Protein AF-A0A6B3IDC1-F1 (afdb_monomer_lite)

Structure (mmCIF, N/CA/C/O backbone):
data_AF-A0A6B3IDC1-F1
#
_entry.id   AF-A0A6B3IDC1-F1
#
loop_
_atom_site.group_PDB
_atom_site.id
_atom_site.type_symbol
_atom_site.label_atom_id
_atom_site.label_alt_id
_atom_site.label_comp_id
_atom_site.label_asym_id
_atom_site.label_entity_id
_atom_site.label_seq_id
_atom_site.pdbx_PDB_ins_code
_atom_site.Cartn_x
_atom_site.Cartn_y
_atom_site.Cartn_z
_atom_site.occupancy
_atom_site.B_iso_or_equiv
_atom_site.auth_seq_id
_atom_site.auth_comp_id
_atom_site.auth_asym_id
_atom_site.auth_atom_id
_atom_site.pdbx_PDB_model_num
ATOM 1 N N . MET A 1 1 ? -31.701 -18.913 14.523 1.00 39.69 1 MET A N 1
ATOM 2 C CA . MET A 1 1 ? -30.317 -19.019 15.023 1.00 39.69 1 MET A CA 1
ATOM 3 C C . MET A 1 1 ? -29.483 -18.040 14.219 1.00 39.69 1 MET A C 1
ATOM 5 O O . MET A 1 1 ? -28.991 -18.396 13.159 1.00 39.69 1 MET A O 1
ATOM 9 N N . SER A 1 2 ? -29.456 -16.780 14.648 1.00 48.38 2 SER A N 1
ATOM 10 C CA . SER A 1 2 ? -28.740 -15.708 13.953 1.00 48.38 2 SER A CA 1
ATOM 11 C C . SER A 1 2 ? -27.384 -15.536 14.620 1.00 48.38 2 SER A C 1
ATOM 13 O O . SER A 1 2 ? -27.250 -14.721 15.522 1.00 48.38 2 SER A O 1
ATOM 15 N N . GLY A 1 3 ? -26.411 -16.353 14.221 1.00 43.28 3 GLY A N 1
ATOM 16 C CA . GLY A 1 3 ? -25.009 -16.059 14.492 1.00 43.28 3 GLY A CA 1
ATOM 17 C C . GLY A 1 3 ? -24.569 -15.012 13.481 1.00 43.28 3 GLY A C 1
ATOM 18 O O . GLY A 1 3 ? -24.393 -15.317 12.301 1.00 43.28 3 GLY A O 1
ATOM 19 N N . THR A 1 4 ? -24.483 -13.756 13.901 1.00 48.72 4 THR A N 1
ATOM 20 C CA . THR A 1 4 ? -23.823 -12.720 13.109 1.00 48.72 4 THR A CA 1
ATOM 21 C C . THR A 1 4 ? -22.360 -13.125 12.995 1.00 48.72 4 THR A C 1
ATOM 23 O O . THR A 1 4 ? -21.661 -13.138 14.002 1.00 48.72 4 THR A O 1
ATOM 26 N N . GLY A 1 5 ? -21.904 -13.491 11.791 1.00 48.62 5 GLY A N 1
ATOM 27 C CA . GLY A 1 5 ? -20.591 -14.107 11.517 1.00 48.62 5 GLY A CA 1
ATOM 28 C C . GLY A 1 5 ? -19.339 -13.290 11.882 1.00 48.62 5 GLY A C 1
ATOM 29 O O . GLY A 1 5 ? -18.264 -13.577 11.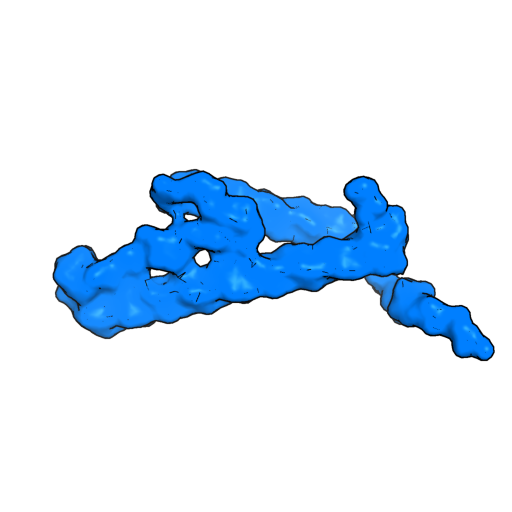370 1.00 48.62 5 GLY A O 1
ATOM 30 N N . ALA A 1 6 ? -19.474 -12.265 12.721 1.00 50.22 6 ALA A N 1
ATOM 31 C CA . ALA A 1 6 ? -18.392 -11.568 13.401 1.00 50.22 6 ALA A CA 1
ATOM 32 C C . ALA A 1 6 ? -18.003 -12.236 14.737 1.00 50.22 6 ALA A C 1
ATOM 34 O O . ALA A 1 6 ? -16.831 -12.190 15.084 1.00 50.22 6 ALA A O 1
ATOM 35 N N . GLU A 1 7 ? -18.929 -12.898 15.450 1.00 52.12 7 GLU A N 1
ATOM 36 C CA . GLU A 1 7 ? -18.619 -13.579 16.730 1.00 52.12 7 GLU A CA 1
ATOM 37 C C . GLU A 1 7 ? -17.722 -14.820 16.558 1.00 52.12 7 GLU A C 1
ATOM 39 O O . GLU A 1 7 ? -17.069 -15.240 17.507 1.00 52.12 7 GLU A O 1
ATOM 44 N N . ASP A 1 8 ? -17.665 -15.387 15.348 1.00 55.16 8 ASP A N 1
ATOM 45 C CA . ASP A 1 8 ? -16.904 -16.611 15.038 1.00 55.16 8 ASP A CA 1
ATOM 46 C C . ASP A 1 8 ? -15.502 -16.323 14.461 1.00 55.16 8 ASP A C 1
ATOM 48 O O . ASP A 1 8 ? -14.678 -17.217 14.268 1.00 55.16 8 ASP A O 1
ATOM 52 N N . LEU A 1 9 ? -15.208 -15.053 14.174 1.00 58.16 9 LEU A N 1
ATOM 53 C CA . LEU A 1 9 ? -13.881 -14.616 13.768 1.00 58.16 9 LEU A CA 1
ATOM 54 C C . LEU A 1 9 ? -13.101 -14.293 15.040 1.00 58.16 9 LEU A C 1
ATOM 56 O O . LEU A 1 9 ? -13.270 -13.226 15.620 1.00 58.16 9 LEU A O 1
ATOM 60 N N . ASN A 1 10 ? -12.231 -15.211 15.466 1.00 64.31 10 ASN A N 1
ATOM 61 C CA . ASN A 1 10 ? -11.317 -15.025 16.599 1.00 64.31 10 ASN A CA 1
ATOM 62 C C . ASN A 1 10 ? -10.182 -14.036 16.246 1.00 64.31 10 ASN A C 1
ATOM 64 O O . ASN A 1 10 ? -8.996 -14.350 16.337 1.00 64.31 10 ASN A O 1
ATOM 68 N N . VAL A 1 11 ? -10.557 -12.869 15.723 1.00 66.94 11 VAL A N 1
ATOM 69 C CA . VAL A 1 11 ? -9.661 -11.812 15.274 1.00 66.94 11 VAL A CA 1
ATOM 70 C C . VAL A 1 11 ? -9.537 -10.824 16.419 1.00 66.94 11 VAL A C 1
ATOM 72 O O . VAL A 1 11 ? -10.485 -10.126 16.773 1.00 66.94 11 VAL A O 1
ATOM 75 N N . ASP A 1 12 ? -8.350 -10.788 17.006 1.00 76.38 12 ASP A N 1
ATOM 76 C CA . ASP A 1 12 ? -8.037 -9.882 18.097 1.00 76.38 12 ASP A CA 1
ATOM 77 C C . ASP A 1 12 ? -8.123 -8.403 17.633 1.00 76.38 12 ASP A C 1
ATOM 79 O O . ASP A 1 12 ? -7.552 -8.049 16.593 1.00 76.38 12 ASP A O 1
ATOM 83 N N . PRO A 1 13 ? -8.812 -7.516 18.380 1.00 72.12 13 PRO A N 1
ATOM 84 C CA . PRO A 1 13 ? -8.931 -6.099 18.036 1.00 72.12 13 PRO A CA 1
ATOM 85 C C . PRO A 1 13 ? -7.595 -5.376 17.834 1.00 72.12 13 PRO A C 1
ATOM 87 O O . PRO A 1 13 ? -7.509 -4.488 16.981 1.00 72.12 13 PRO A O 1
ATOM 90 N N . VAL A 1 14 ? -6.545 -5.760 18.573 1.00 80.38 14 VAL A N 1
ATOM 91 C CA . VAL A 1 14 ? -5.210 -5.156 18.423 1.00 80.38 14 VAL A CA 1
ATOM 92 C C . VAL A 1 14 ? -4.629 -5.503 17.055 1.00 80.38 14 VAL A C 1
ATOM 94 O O . VAL A 1 14 ? -4.093 -4.628 1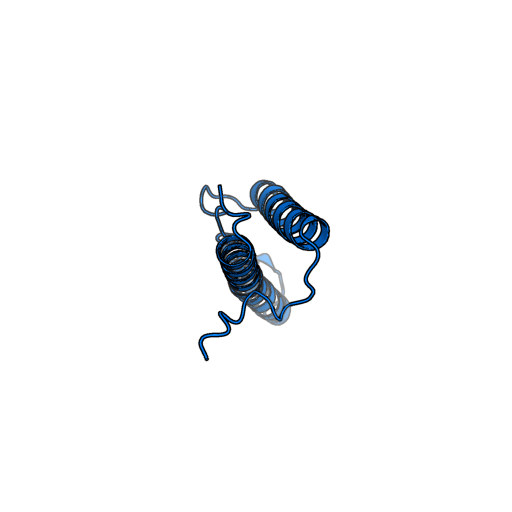6.377 1.00 80.38 14 VAL A O 1
ATOM 97 N N . SER A 1 15 ? -4.814 -6.740 16.598 1.00 79.69 15 SER A N 1
ATOM 98 C CA . SER A 1 15 ? -4.393 -7.182 15.264 1.00 79.69 15 SER A CA 1
ATOM 99 C C . SER A 1 15 ? -5.071 -6.371 14.150 1.00 79.69 15 SER A C 1
ATOM 101 O O . SER A 1 15 ? -4.419 -5.960 13.191 1.00 79.69 15 SER A O 1
ATOM 103 N N . VAL A 1 16 ? -6.363 -6.054 14.287 1.00 74.88 16 VAL A N 1
ATOM 104 C CA . VAL A 1 16 ? -7.090 -5.217 13.308 1.00 74.88 16 VAL A CA 1
ATOM 105 C C . VAL A 1 16 ? -6.593 -3.781 13.308 1.00 74.88 16 VAL A C 1
ATOM 107 O O . VAL A 1 16 ? -6.417 -3.184 12.242 1.00 74.88 16 VAL A O 1
ATOM 110 N N . GLN A 1 17 ? -6.325 -3.231 14.491 1.00 77.00 17 GLN A N 1
ATOM 111 C CA . GLN A 1 17 ? -5.743 -1.902 14.617 1.00 77.00 17 GLN A CA 1
ATOM 112 C C . GLN A 1 17 ? -4.348 -1.839 13.980 1.00 77.00 17 GLN A C 1
ATOM 114 O O . GLN A 1 17 ? -4.064 -0.894 13.246 1.00 77.00 17 GLN A O 1
ATOM 119 N N . GLN A 1 18 ? -3.507 -2.855 14.193 1.00 82.75 18 GLN A N 1
ATOM 120 C CA . GLN A 1 18 ? -2.174 -2.954 13.591 1.00 82.75 18 GLN A CA 1
ATOM 121 C C . GLN A 1 18 ? -2.235 -3.056 12.065 1.00 82.75 18 GLN A C 1
ATOM 123 O O . GLN A 1 18 ? -1.531 -2.312 11.386 1.00 82.75 18 GLN A O 1
ATOM 128 N N . ILE A 1 19 ? -3.113 -3.905 11.517 1.00 77.25 19 ILE A N 1
ATOM 129 C CA . ILE A 1 19 ? -3.329 -4.013 10.063 1.00 77.25 19 ILE A CA 1
ATOM 130 C C . ILE A 1 19 ? -3.775 -2.664 9.492 1.00 77.25 19 ILE A C 1
ATOM 132 O O . ILE A 1 19 ? -3.230 -2.189 8.498 1.00 77.25 19 ILE A O 1
ATOM 136 N N . THR A 1 20 ? -4.740 -2.016 10.146 1.00 74.00 20 THR A N 1
ATOM 137 C CA . THR A 1 20 ? -5.269 -0.723 9.699 1.00 74.00 20 THR A CA 1
ATOM 138 C C . THR A 1 20 ? -4.199 0.374 9.745 1.00 74.00 20 THR A C 1
ATOM 140 O O . THR A 1 20 ? -4.111 1.167 8.808 1.00 74.00 20 THR A O 1
ATOM 143 N N . SER A 1 21 ? -3.381 0.428 10.806 1.00 79.94 21 SER A N 1
ATOM 144 C CA . SER A 1 21 ? -2.280 1.399 10.927 1.00 79.94 21 SER A CA 1
ATOM 145 C C . SER A 1 21 ? -1.209 1.153 9.873 1.00 79.94 21 SER A C 1
ATOM 147 O O . SER A 1 21 ? -0.890 2.065 9.118 1.00 79.94 21 SER A O 1
ATOM 149 N N . GLY A 1 22 ? -0.737 -0.090 9.740 1.00 79.88 22 GLY A N 1
ATOM 150 C CA . GLY A 1 22 ? 0.305 -0.446 8.777 1.00 79.88 22 GLY A CA 1
ATOM 151 C C . GLY A 1 22 ? -0.104 -0.168 7.330 1.00 79.88 22 GLY A C 1
ATOM 152 O O . GLY A 1 22 ? 0.698 0.339 6.552 1.00 79.88 22 GLY A O 1
ATOM 153 N N . LEU A 1 23 ? -1.371 -0.406 6.968 1.00 71.31 23 LEU A N 1
ATOM 154 C CA . LEU A 1 23 ? -1.890 -0.038 5.646 1.00 71.31 23 LEU A CA 1
ATOM 155 C C . LEU A 1 23 ? -1.926 1.481 5.435 1.00 71.31 23 LEU A C 1
ATOM 157 O O . LEU A 1 23 ? -1.594 1.952 4.349 1.00 71.31 23 LEU A O 1
ATOM 161 N N . ARG A 1 24 ? -2.321 2.263 6.449 1.00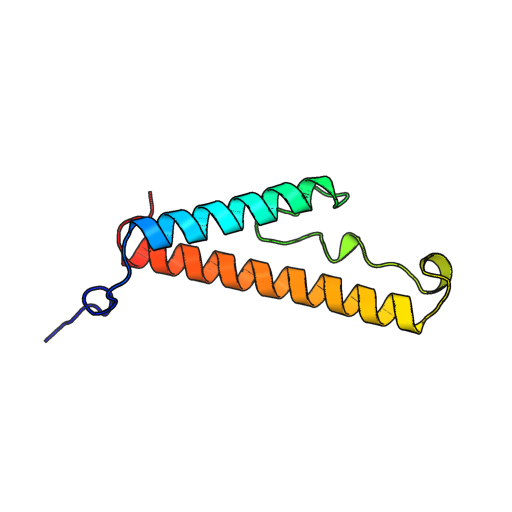 72.81 24 ARG A N 1
ATOM 162 C CA . ARG A 1 24 ? -2.322 3.734 6.362 1.00 72.81 24 ARG A CA 1
ATOM 163 C C . ARG A 1 24 ? -0.911 4.298 6.238 1.00 72.81 24 ARG A C 1
ATOM 165 O O . ARG A 1 24 ? -0.713 5.195 5.428 1.00 72.81 24 ARG A O 1
ATOM 172 N N . GLU A 1 25 ? 0.035 3.770 7.007 1.00 78.25 25 GLU A N 1
ATOM 173 C CA . GLU A 1 25 ? 1.451 4.147 6.950 1.00 78.25 25 GLU A CA 1
ATOM 174 C C . GLU A 1 25 ? 2.051 3.804 5.586 1.00 78.25 25 GLU A C 1
ATOM 176 O O . GLU A 1 25 ? 2.598 4.684 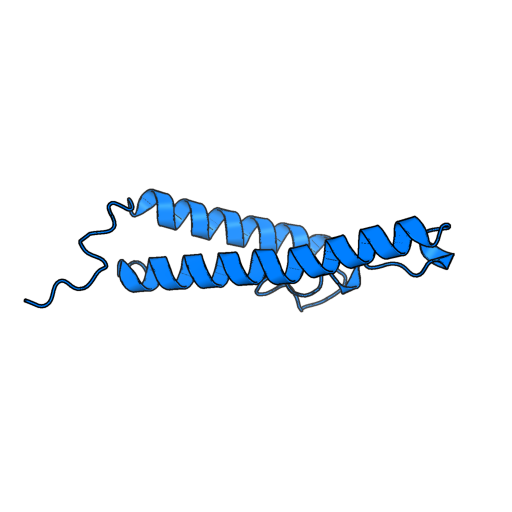4.933 1.00 78.25 25 GLU A O 1
ATOM 181 N N . ALA A 1 26 ? 1.839 2.585 5.079 1.00 72.38 26 ALA A N 1
ATOM 182 C CA . ALA A 1 26 ? 2.282 2.208 3.738 1.00 72.38 26 ALA A CA 1
ATOM 183 C C . ALA A 1 26 ? 1.711 3.147 2.659 1.00 72.38 26 ALA A C 1
ATOM 185 O O . ALA A 1 26 ? 2.429 3.576 1.765 1.00 72.38 26 ALA A O 1
ATOM 186 N N . VAL A 1 27 ? 0.431 3.522 2.758 1.00 65.88 27 VAL A N 1
ATOM 187 C CA . VAL A 1 27 ? -0.192 4.503 1.852 1.00 65.88 27 VAL A CA 1
ATOM 188 C C . VAL A 1 27 ? 0.411 5.907 2.003 1.00 65.88 27 VAL A C 1
ATOM 190 O O . VAL A 1 27 ? 0.535 6.621 1.006 1.00 65.88 27 VAL A O 1
ATOM 193 N N . ALA A 1 28 ? 0.780 6.314 3.219 1.00 70.88 28 ALA A N 1
ATOM 194 C CA . ALA A 1 28 ? 1.411 7.603 3.486 1.00 70.88 28 ALA A CA 1
ATOM 195 C C . ALA A 1 28 ? 2.829 7.686 2.900 1.00 70.88 28 ALA A C 1
ATOM 197 O O . ALA A 1 28 ? 3.137 8.671 2.244 1.00 70.88 28 ALA A O 1
ATOM 198 N N . GLU A 1 29 ? 3.647 6.645 3.034 1.00 72.06 29 GLU A N 1
ATOM 199 C CA . GLU A 1 29 ? 4.990 6.604 2.435 1.00 72.06 29 GLU A CA 1
ATOM 200 C C . GLU A 1 29 ? 4.926 6.675 0.898 1.00 72.06 29 GLU A C 1
ATOM 202 O O . GLU A 1 29 ? 5.671 7.413 0.257 1.00 72.06 29 GLU A O 1
ATOM 207 N N . LEU A 1 30 ? 3.964 5.986 0.271 1.00 62.22 30 LEU A N 1
ATOM 208 C CA . LEU A 1 30 ? 3.779 6.058 -1.186 1.00 62.22 30 LEU A CA 1
ATOM 209 C C . LEU A 1 30 ? 3.353 7.447 -1.674 1.00 62.22 30 LEU A C 1
ATOM 211 O O . LEU A 1 30 ? 3.681 7.818 -2.802 1.00 62.22 30 LEU A O 1
ATOM 215 N N . ARG A 1 31 ? 2.619 8.216 -0.851 1.00 61.91 31 ARG A N 1
ATOM 216 C CA . ARG A 1 31 ? 2.267 9.613 -1.171 1.00 61.91 31 ARG A CA 1
ATOM 217 C C . ARG A 1 31 ? 3.502 10.472 -1.378 1.00 61.91 31 ARG A C 1
ATOM 219 O O . ARG A 1 31 ? 3.422 11.414 -2.155 1.00 61.91 31 ARG A O 1
ATOM 226 N N . GLU A 1 32 ? 4.595 10.179 -0.680 1.00 65.81 32 GLU A N 1
ATOM 227 C CA . GLU A 1 32 ? 5.837 10.946 -0.798 1.00 65.81 32 GLU A CA 1
ATOM 228 C C . GLU A 1 32 ? 6.606 10.622 -2.087 1.00 65.81 32 GLU A C 1
ATOM 230 O O . GLU A 1 32 ? 7.400 11.438 -2.550 1.00 65.81 32 GLU A O 1
ATOM 235 N N . ILE A 1 33 ? 6.343 9.458 -2.692 1.00 62.88 33 ILE A N 1
ATOM 236 C CA . ILE A 1 33 ? 7.002 8.990 -3.919 1.00 62.88 33 ILE A CA 1
ATOM 237 C C . ILE A 1 33 ? 6.213 9.412 -5.175 1.00 62.88 33 ILE A C 1
ATOM 239 O O . ILE A 1 33 ? 6.818 9.749 -6.191 1.00 62.88 33 ILE A O 1
ATOM 243 N N . GLY A 1 34 ? 4.874 9.413 -5.123 1.00 59.00 34 GLY A N 1
ATOM 244 C CA . GLY A 1 34 ? 3.994 9.791 -6.241 1.00 59.00 34 GLY A CA 1
ATOM 245 C C . GLY A 1 34 ? 3.803 11.306 -6.422 1.00 59.00 34 GLY A C 1
ATOM 246 O O . GLY A 1 34 ? 3.849 12.081 -5.472 1.00 59.00 34 GLY A O 1
ATOM 247 N N . THR A 1 35 ? 3.525 11.756 -7.650 1.00 54.56 35 THR A N 1
ATOM 248 C CA . THR A 1 35 ? 3.423 13.192 -8.002 1.00 54.56 35 THR A CA 1
ATOM 249 C C . THR A 1 35 ? 2.038 13.822 -7.781 1.00 54.56 35 THR A C 1
ATOM 251 O O . THR A 1 35 ? 1.806 14.959 -8.193 1.00 54.56 35 THR A O 1
ATOM 254 N N . GLY A 1 36 ? 1.098 13.146 -7.110 1.00 55.16 36 GLY A N 1
ATOM 255 C CA . GLY A 1 36 ? -0.305 13.567 -7.111 1.00 55.16 36 GLY A CA 1
ATOM 256 C C . GLY A 1 36 ? -1.088 13.339 -5.820 1.00 55.16 36 GLY A C 1
ATOM 257 O O . GLY A 1 36 ? -0.866 12.411 -5.048 1.00 55.16 36 GLY A O 1
ATOM 258 N N . THR A 1 37 ? -2.123 14.164 -5.641 1.00 51.88 37 THR A N 1
ATOM 259 C CA . THR A 1 37 ? -3.099 14.177 -4.531 1.00 51.88 37 THR A CA 1
ATOM 260 C C . THR A 1 37 ? -3.944 12.887 -4.413 1.00 51.88 37 THR A C 1
ATOM 262 O O . THR A 1 37 ? -4.827 12.797 -3.556 1.00 51.88 37 THR A O 1
ATOM 265 N N . GLY A 1 38 ? -3.688 11.889 -5.268 1.00 48.75 38 GLY A N 1
ATOM 266 C CA . GLY A 1 38 ? -4.475 10.673 -5.459 1.00 48.75 38 GLY A CA 1
ATOM 267 C C . GLY A 1 38 ? -4.286 9.591 -4.402 1.00 48.75 38 GLY A C 1
ATOM 268 O O . GLY A 1 38 ? -5.204 8.798 -4.218 1.00 48.75 38 GLY A O 1
ATOM 269 N N . ALA A 1 39 ? -3.190 9.588 -3.641 1.00 52.84 39 ALA A N 1
ATOM 270 C CA . ALA A 1 39 ? -2.844 8.476 -2.752 1.00 52.84 39 ALA A CA 1
ATOM 271 C C . ALA A 1 39 ? -3.654 8.405 -1.445 1.00 52.84 39 ALA A C 1
ATOM 273 O O . ALA A 1 39 ? -3.184 7.967 -0.405 1.00 52.84 39 ALA A O 1
ATOM 274 N N . VAL A 1 40 ? -4.917 8.834 -1.470 1.00 54.38 40 VAL A N 1
ATOM 275 C CA . VAL A 1 40 ? -5.927 8.282 -0.560 1.00 54.38 40 VAL A CA 1
ATOM 276 C C . VAL A 1 40 ? -6.417 6.983 -1.215 1.00 54.38 40 VAL A C 1
ATOM 278 O O . VAL A 1 40 ? -6.990 7.037 -2.300 1.00 54.38 40 VAL A O 1
ATOM 281 N N . LEU A 1 41 ? -6.218 5.830 -0.562 1.00 59.06 41 LEU A N 1
ATOM 282 C CA . LEU A 1 41 ? -6.653 4.485 -1.012 1.00 59.06 41 LEU A CA 1
ATOM 283 C C . LEU A 1 41 ? -5.761 3.766 -2.048 1.00 59.06 41 LEU A C 1
ATOM 285 O O . LEU A 1 41 ? -6.266 2.926 -2.787 1.00 59.06 41 LEU A O 1
ATOM 289 N N . GLY A 1 42 ? -4.459 4.061 -2.104 1.00 56.84 42 GLY A N 1
ATOM 290 C CA . GLY A 1 42 ? -3.515 3.338 -2.974 1.00 56.84 42 GLY A CA 1
ATOM 291 C C . GLY A 1 42 ? -3.432 3.830 -4.424 1.00 56.84 42 GLY A C 1
ATOM 292 O O . GLY A 1 42 ? -2.694 3.241 -5.204 1.00 56.84 42 GLY A O 1
ATOM 293 N N . LYS A 1 43 ? -4.142 4.907 -4.789 1.00 60.28 43 LYS A N 1
ATOM 294 C CA . LYS A 1 43 ? -4.073 5.481 -6.144 1.00 60.28 43 LYS A CA 1
ATOM 295 C C . LYS A 1 43 ? -2.831 6.342 -6.361 1.00 60.28 43 LYS A C 1
ATOM 297 O O . LYS A 1 43 ? -2.392 7.018 -5.436 1.00 60.28 43 LYS A O 1
ATOM 302 N N . GLY A 1 44 ? -2.346 6.393 -7.597 1.00 64.50 44 GLY A N 1
ATOM 303 C CA . GLY A 1 44 ? -1.249 7.281 -8.002 1.00 64.50 44 GLY A CA 1
ATOM 304 C C . GLY A 1 44 ? 0.129 6.625 -7.986 1.00 64.50 44 GLY A C 1
ATOM 305 O O . GLY A 1 44 ? 1.120 7.308 -8.214 1.00 64.50 44 GLY A O 1
ATOM 306 N N . LEU A 1 45 ? 0.207 5.308 -7.746 1.00 68.75 45 LEU A N 1
ATOM 307 C CA . LEU A 1 45 ? 1.432 4.563 -8.048 1.00 68.75 45 LEU A CA 1
ATOM 308 C C . LEU A 1 45 ? 1.541 4.266 -9.548 1.00 68.75 45 LEU A C 1
ATOM 310 O O . LEU A 1 45 ? 2.639 4.268 -10.084 1.00 68.75 45 LEU A O 1
ATOM 314 N N . SER A 1 46 ? 0.413 4.084 -10.240 1.00 71.62 46 SER A N 1
ATOM 315 C CA . SER A 1 46 ? 0.357 4.012 -11.709 1.00 71.62 46 SER A CA 1
ATOM 316 C C . SER A 1 46 ? 0.984 5.238 -12.392 1.00 71.62 46 SER A C 1
ATOM 318 O O . SER A 1 46 ? 1.617 5.096 -13.437 1.00 71.62 46 SER A O 1
ATOM 320 N N . ASP A 1 47 ? 0.924 6.411 -11.754 1.00 74.75 47 ASP A N 1
ATOM 321 C CA . ASP A 1 47 ? 1.569 7.649 -12.220 1.00 74.75 47 ASP A CA 1
ATOM 322 C C . ASP A 1 47 ? 3.113 7.592 -12.181 1.00 74.75 47 ASP A C 1
ATOM 324 O O . ASP A 1 47 ? 3.768 8.465 -12.749 1.00 74.75 47 ASP A O 1
ATOM 328 N N . LEU A 1 48 ? 3.712 6.591 -11.517 1.00 77.44 48 LEU A N 1
ATOM 329 C CA . LEU A 1 48 ? 5.160 6.346 -11.547 1.00 77.44 48 LEU A CA 1
ATOM 330 C C . LEU A 1 48 ? 5.608 5.559 -12.778 1.00 77.44 48 LEU A C 1
ATOM 332 O O . LEU A 1 48 ? 6.812 5.473 -13.012 1.00 77.44 48 LEU A O 1
ATOM 336 N N . SER A 1 49 ? 4.680 4.961 -13.532 1.00 80.12 49 SER A N 1
ATOM 337 C CA . SER A 1 49 ? 5.017 4.200 -14.734 1.00 80.12 49 SER A CA 1
ATOM 338 C C . SER A 1 49 ? 5.831 5.048 -15.715 1.00 80.12 49 SER A C 1
ATOM 340 O O . SER A 1 49 ? 5.699 6.269 -15.800 1.00 80.12 49 SER A O 1
ATOM 342 N N . MET A 1 50 ? 6.729 4.385 -16.437 1.00 84.69 50 MET A N 1
ATOM 343 C CA . MET A 1 50 ? 7.679 5.036 -17.332 1.00 84.69 50 MET A CA 1
ATOM 344 C C . MET A 1 50 ? 7.455 4.531 -18.746 1.00 84.69 50 MET A C 1
ATOM 346 O O . MET A 1 50 ? 7.273 3.336 -18.968 1.00 84.69 50 MET A O 1
ATOM 350 N N . THR A 1 51 ? 7.553 5.419 -19.727 1.00 84.38 51 THR A N 1
ATOM 351 C CA . THR A 1 51 ? 7.622 5.011 -21.129 1.00 84.38 51 THR A CA 1
ATOM 352 C C . THR A 1 51 ? 8.895 4.202 -21.391 1.00 84.38 51 THR A C 1
ATOM 354 O O . THR A 1 51 ? 9.910 4.341 -20.703 1.00 84.38 51 THR A O 1
ATOM 357 N N . GLY A 1 52 ? 8.905 3.397 -22.457 1.00 81.00 52 GLY A N 1
ATOM 358 C CA . GLY A 1 52 ? 10.104 2.641 -22.846 1.00 81.00 52 GLY A CA 1
ATOM 359 C C . GLY A 1 52 ? 11.329 3.519 -23.142 1.00 81.00 52 GLY A C 1
ATOM 360 O O . GLY A 1 52 ? 12.459 3.057 -22.998 1.00 81.00 52 GLY A O 1
ATOM 361 N N . MET A 1 53 ? 11.120 4.786 -23.523 1.00 88.00 53 MET A N 1
ATOM 362 C CA . MET A 1 53 ? 12.196 5.761 -23.729 1.00 88.00 53 MET A CA 1
ATOM 363 C C . MET A 1 53 ? 12.789 6.241 -22.401 1.00 88.00 53 MET A C 1
ATOM 365 O O . MET A 1 53 ? 14.007 6.346 -22.288 1.00 88.00 53 MET A O 1
ATOM 369 N N . GLU A 1 54 ? 11.949 6.486 -21.396 1.00 86.00 54 GLU A N 1
ATOM 370 C CA . GLU A 1 54 ? 12.382 6.879 -20.051 1.00 86.00 54 GLU A CA 1
ATOM 371 C C . GLU A 1 54 ? 13.060 5.715 -19.318 1.00 86.00 54 GLU A C 1
ATOM 373 O O . GLU A 1 54 ? 14.077 5.912 -18.658 1.00 86.00 54 GLU A O 1
ATOM 378 N N . ALA A 1 55 ? 12.540 4.493 -19.471 1.00 89.06 55 ALA A N 1
ATOM 379 C CA . ALA A 1 55 ? 13.115 3.286 -18.877 1.00 89.06 55 ALA A CA 1
ATOM 380 C C . ALA A 1 55 ? 14.377 2.789 -19.614 1.00 89.06 55 ALA A C 1
ATOM 382 O O . ALA A 1 55 ? 15.093 1.922 -19.114 1.00 89.06 55 ALA A O 1
ATOM 383 N N . GLY A 1 56 ? 14.635 3.276 -20.833 1.00 89.62 56 GLY A N 1
ATOM 384 C CA . GLY A 1 56 ? 15.748 2.845 -21.687 1.00 89.62 56 GLY A CA 1
ATOM 385 C C . GLY A 1 56 ? 15.618 1.423 -22.257 1.00 89.62 56 GLY A C 1
ATOM 386 O O . GLY A 1 56 ? 16.444 1.014 -23.074 1.00 89.62 56 GLY A O 1
ATOM 387 N N . HIS A 1 57 ? 14.591 0.666 -21.860 1.00 92.88 57 HIS A N 1
ATOM 388 C CA . HIS A 1 57 ? 14.284 -0.666 -22.370 1.00 92.88 57 HIS A CA 1
ATOM 389 C C . HIS A 1 57 ? 12.786 -0.970 -22.238 1.00 92.88 57 HIS A C 1
ATOM 391 O O . HIS A 1 57 ? 12.220 -0.884 -21.151 1.00 92.88 57 HIS A O 1
ATOM 397 N N . HIS A 1 58 ? 12.155 -1.412 -23.329 1.00 90.69 58 HIS A N 1
ATOM 398 C CA . HIS A 1 58 ? 10.710 -1.672 -23.368 1.00 90.69 58 HIS A CA 1
ATOM 399 C C . HIS A 1 58 ? 10.251 -2.751 -22.374 1.00 90.69 58 HIS A C 1
ATOM 401 O O . HIS A 1 58 ? 9.199 -2.630 -21.761 1.00 90.69 58 HIS A O 1
ATOM 407 N N . GLY A 1 59 ? 11.030 -3.822 -22.196 1.00 92.44 59 GLY A N 1
ATOM 408 C CA . GLY A 1 59 ? 10.678 -4.861 -21.218 1.00 92.44 59 GLY A CA 1
ATOM 409 C C . GLY A 1 59 ? 10.625 -4.324 -19.784 1.00 92.44 59 GLY A C 1
ATOM 410 O O . GLY A 1 59 ? 9.734 -4.688 -19.034 1.00 92.44 59 GLY A O 1
ATOM 411 N N . LEU A 1 60 ? 11.522 -3.392 -19.438 1.00 91.19 60 LEU A N 1
ATOM 412 C CA . LEU A 1 60 ? 11.551 -2.799 -18.102 1.00 91.19 60 LEU A CA 1
ATOM 413 C C . LEU A 1 60 ? 10.355 -1.869 -17.884 1.00 91.19 60 LEU A C 1
ATOM 415 O O . LEU A 1 60 ? 9.769 -1.901 -16.809 1.00 91.19 60 LEU A O 1
ATOM 419 N N . SER A 1 61 ? 9.982 -1.066 -18.889 1.00 91.06 61 SER A N 1
ATOM 420 C CA . SER A 1 61 ? 8.788 -0.219 -18.779 1.00 91.06 61 SER A CA 1
ATOM 421 C C . SER A 1 61 ? 7.525 -1.049 -18.566 1.00 91.06 61 SER A C 1
ATOM 423 O O . SER A 1 61 ? 6.736 -0.700 -17.701 1.00 91.06 61 SER A O 1
ATOM 425 N N . VAL A 1 62 ? 7.374 -2.167 -19.288 1.00 93.81 62 VAL A N 1
ATOM 426 C CA . VAL A 1 62 ? 6.207 -3.055 -19.146 1.00 93.81 62 VAL A CA 1
ATOM 427 C C . VAL A 1 62 ? 6.162 -3.693 -17.759 1.00 93.81 62 VAL A C 1
ATOM 429 O O . VAL A 1 62 ? 5.151 -3.586 -17.075 1.00 93.81 62 VAL A O 1
ATOM 432 N N . ASP A 1 63 ? 7.263 -4.302 -17.306 1.00 94.56 63 ASP A N 1
ATOM 433 C CA . ASP A 1 63 ? 7.298 -4.947 -15.986 1.00 94.56 63 ASP A CA 1
ATOM 434 C C . ASP A 1 63 ? 7.053 -3.937 -14.850 1.00 94.56 63 ASP A C 1
ATOM 436 O O . ASP A 1 63 ? 6.441 -4.263 -13.828 1.00 94.56 63 ASP A O 1
ATOM 440 N N . PHE A 1 64 ? 7.532 -2.701 -15.014 1.00 88.50 64 PHE A N 1
ATOM 441 C CA . PHE A 1 64 ? 7.347 -1.644 -14.027 1.00 88.50 64 PHE A CA 1
ATOM 442 C C . PHE A 1 64 ? 5.927 -1.064 -14.036 1.00 88.50 64 PHE A C 1
ATOM 444 O O . PHE A 1 64 ? 5.379 -0.802 -12.965 1.00 88.50 64 PHE A O 1
ATOM 451 N N . GLU A 1 65 ? 5.306 -0.914 -15.206 1.00 88.94 65 GLU A N 1
ATOM 452 C CA . GLU A 1 65 ? 3.892 -0.545 -15.348 1.00 88.94 65 GLU A CA 1
ATOM 453 C C . GLU A 1 65 ? 2.989 -1.592 -14.677 1.00 88.94 65 GLU A C 1
ATOM 455 O O . GLU A 1 65 ? 2.213 -1.245 -13.784 1.00 88.94 65 GLU A O 1
ATOM 460 N N . ASP A 1 66 ? 3.196 -2.879 -14.981 1.00 91.94 66 ASP A N 1
ATOM 461 C CA . ASP A 1 66 ? 2.484 -4.003 -14.358 1.00 91.94 66 ASP A CA 1
ATOM 462 C C . ASP A 1 66 ? 2.623 -3.996 -12.827 1.00 91.94 66 ASP A C 1
ATOM 464 O O . ASP A 1 66 ? 1.668 -4.267 -12.089 1.00 91.94 66 ASP A O 1
ATOM 468 N N . PHE A 1 6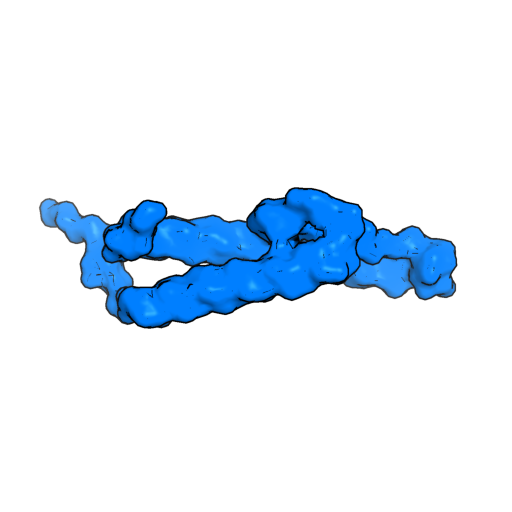7 ? 3.821 -3.695 -12.318 1.00 87.88 67 PHE A N 1
ATOM 469 C CA . PHE A 1 67 ? 4.050 -3.565 -10.882 1.00 87.88 67 PHE A CA 1
ATOM 470 C C . PHE A 1 67 ? 3.217 -2.425 -10.283 1.00 87.88 67 PHE A C 1
ATOM 472 O O . PHE A 1 67 ? 2.533 -2.631 -9.274 1.00 87.88 67 PHE A O 1
ATOM 479 N N . CYS A 1 68 ? 3.247 -1.247 -10.910 1.00 84.38 68 CYS A N 1
ATOM 480 C CA . CYS A 1 68 ? 2.522 -0.072 -10.440 1.00 84.38 68 CYS A CA 1
ATOM 481 C C . CYS A 1 68 ? 1.003 -0.313 -10.414 1.00 84.38 68 CYS A C 1
ATOM 483 O O . CYS A 1 68 ? 0.345 0.007 -9.420 1.00 84.38 68 CYS A O 1
ATOM 485 N N . GLU A 1 69 ? 0.452 -0.950 -11.453 1.00 85.25 69 GLU A N 1
ATOM 486 C CA . GLU A 1 69 ? -0.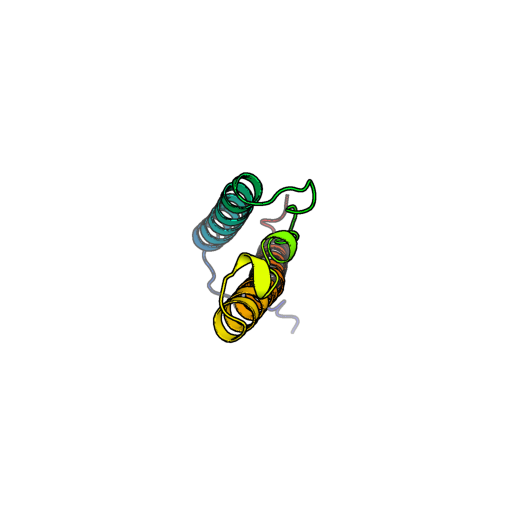968 -1.308 -11.523 1.00 85.25 69 GLU A CA 1
ATOM 487 C C . GLU A 1 69 ? -1.373 -2.325 -10.449 1.00 85.25 69 GLU A C 1
ATOM 489 O O . GLU A 1 69 ? -2.359 -2.132 -9.726 1.00 85.25 69 GLU A O 1
ATOM 494 N N . ARG A 1 70 ? -0.617 -3.423 -10.317 1.00 88.06 70 ARG A N 1
ATOM 495 C CA . ARG A 1 70 ? -0.933 -4.492 -9.354 1.00 88.06 70 ARG A CA 1
ATOM 496 C C . ARG A 1 70 ? -0.864 -3.996 -7.921 1.00 88.06 70 ARG A C 1
ATOM 498 O O . ARG A 1 70 ? -1.667 -4.422 -7.091 1.00 88.06 70 ARG A O 1
ATOM 505 N N . TRP A 1 71 ? 0.071 -3.101 -7.632 1.00 82.88 71 TRP A N 1
ATOM 506 C CA . TRP A 1 71 ? 0.162 -2.463 -6.332 1.00 82.88 71 TRP A CA 1
ATOM 507 C C . TRP A 1 71 ? -1.055 -1.582 -6.038 1.00 82.88 71 TRP A C 1
ATOM 509 O O . TRP A 1 71 ? -1.657 -1.730 -4.973 1.00 82.88 71 TRP A O 1
ATOM 519 N N . GLU A 1 72 ? -1.452 -0.707 -6.970 1.00 78.06 72 GLU A N 1
ATOM 520 C CA . GLU A 1 72 ? -2.605 0.185 -6.788 1.00 78.06 72 GLU A CA 1
ATOM 521 C C . GLU A 1 72 ? -3.886 -0.611 -6.493 1.00 78.06 72 GLU A C 1
ATOM 523 O O . GLU A 1 72 ? -4.587 -0.342 -5.510 1.00 78.06 72 GLU A O 1
ATOM 528 N N . TRP A 1 73 ? -4.160 -1.651 -7.284 1.00 82.31 73 TRP A N 1
ATOM 529 C CA . TRP A 1 73 ? -5.321 -2.512 -7.060 1.00 82.31 73 TRP A CA 1
ATOM 530 C C . TRP A 1 73 ? -5.201 -3.363 -5.791 1.00 82.31 73 TRP A C 1
ATOM 532 O O . TRP A 1 73 ? -6.178 -3.494 -5.049 1.00 82.31 73 TRP A O 1
ATOM 542 N N . GLY A 1 74 ? -4.017 -3.914 -5.511 1.00 83.19 74 GLY A N 1
ATOM 543 C CA . GLY A 1 74 ? -3.771 -4.770 -4.352 1.00 83.19 74 GLY A CA 1
ATOM 544 C C . GLY A 1 74 ? -3.912 -4.029 -3.023 1.00 83.19 74 GLY A C 1
ATOM 545 O O . GLY A 1 74 ? -4.646 -4.472 -2.140 1.00 83.19 74 GLY A O 1
ATOM 546 N N . VAL A 1 75 ? -3.276 -2.863 -2.886 1.00 78.44 75 VAL A N 1
ATOM 547 C CA . VAL A 1 75 ? -3.363 -2.043 -1.666 1.00 78.44 75 VAL A CA 1
ATOM 548 C C . VAL A 1 75 ? -4.781 -1.519 -1.460 1.00 78.44 75 VAL A C 1
ATOM 550 O O . VAL A 1 75 ? -5.284 -1.535 -0.335 1.00 78.44 75 VAL A O 1
ATOM 553 N N . ARG A 1 76 ? -5.471 -1.110 -2.533 1.00 76.06 76 ARG A N 1
ATOM 554 C CA . ARG A 1 76 ? -6.874 -0.689 -2.447 1.00 76.06 76 ARG A CA 1
ATOM 555 C C . ARG A 1 76 ? -7.775 -1.801 -1.906 1.00 76.06 76 ARG A C 1
ATOM 557 O O . ARG A 1 76 ? -8.609 -1.515 -1.047 1.00 76.06 76 ARG A O 1
ATOM 564 N N . ALA A 1 77 ? -7.606 -3.037 -2.380 1.00 82.88 77 ALA A N 1
ATOM 565 C CA . ALA A 1 77 ? -8.357 -4.191 -1.883 1.00 82.88 77 ALA A CA 1
ATOM 566 C C . ALA A 1 77 ? -8.073 -4.447 -0.393 1.00 82.88 77 ALA A C 1
ATOM 568 O O . ALA A 1 77 ? -9.008 -4.536 0.398 1.00 82.88 77 ALA A O 1
ATOM 569 N N . LEU A 1 78 ? -6.800 -4.431 0.018 1.00 80.06 78 LEU A N 1
ATOM 570 C CA . LEU A 1 78 ? -6.412 -4.613 1.423 1.00 80.06 78 LEU A CA 1
ATOM 571 C C . LEU A 1 78 ? -7.016 -3.547 2.352 1.00 80.06 78 LEU A C 1
ATOM 573 O O . LEU A 1 78 ? -7.488 -3.867 3.441 1.00 80.06 78 LEU A O 1
ATOM 577 N N . VAL A 1 79 ? -7.044 -2.280 1.927 1.00 75.75 79 VAL A N 1
ATOM 578 C CA . VAL A 1 79 ? -7.678 -1.194 2.696 1.00 75.75 79 VAL A CA 1
ATOM 579 C C . VAL A 1 79 ? -9.191 -1.401 2.811 1.00 75.75 79 VAL A C 1
ATOM 581 O O . VAL A 1 79 ? -9.769 -1.151 3.871 1.00 75.75 79 VAL A O 1
ATOM 584 N N . GLN A 1 80 ? -9.851 -1.856 1.742 1.00 79.12 80 GLN A N 1
ATOM 585 C CA . GLN A 1 80 ? -11.282 -2.170 1.774 1.00 79.12 80 GLN A CA 1
ATOM 586 C C . GLN A 1 80 ? -11.584 -3.333 2.726 1.00 79.12 80 GLN A C 1
ATOM 588 O O . GLN A 1 80 ? -12.503 -3.215 3.539 1.00 79.12 80 GLN A O 1
ATOM 593 N N . ASP A 1 81 ? -10.780 -4.396 2.688 1.00 80.69 81 ASP A N 1
ATOM 594 C CA . ASP A 1 81 ? -10.909 -5.548 3.582 1.00 80.69 81 ASP A CA 1
ATOM 595 C C . ASP A 1 81 ? -10.697 -5.152 5.049 1.00 80.69 81 ASP A C 1
ATOM 597 O O . ASP A 1 81 ? -11.515 -5.492 5.907 1.00 80.69 81 ASP A O 1
ATOM 601 N N . ALA A 1 82 ? -9.661 -4.359 5.345 1.00 73.88 82 ALA A N 1
ATOM 602 C CA . ALA A 1 82 ? -9.397 -3.863 6.696 1.00 73.88 82 ALA A CA 1
ATOM 603 C C . ALA A 1 82 ? -10.560 -3.016 7.240 1.00 73.88 82 ALA A C 1
ATOM 605 O O . ALA A 1 82 ? -11.009 -3.229 8.368 1.00 73.88 82 ALA A O 1
ATOM 606 N N . ASN A 1 83 ? -11.110 -2.108 6.425 1.00 75.31 83 ASN A N 1
ATOM 607 C CA . ASN A 1 83 ? -12.278 -1.310 6.807 1.00 75.31 83 ASN A CA 1
ATOM 608 C C . ASN A 1 83 ? -13.521 -2.186 7.046 1.00 75.31 83 ASN A C 1
ATOM 610 O O . ASN A 1 83 ? -14.270 -1.945 7.994 1.00 75.31 83 ASN A O 1
ATOM 614 N N . ALA A 1 84 ? -13.739 -3.218 6.224 1.00 81.12 84 ALA A N 1
ATOM 615 C CA . ALA A 1 84 ? -14.852 -4.148 6.395 1.00 81.12 84 ALA A CA 1
ATOM 616 C C . ALA A 1 84 ? -14.723 -4.976 7.685 1.00 81.12 84 ALA A C 1
ATOM 618 O O . ALA A 1 84 ? -15.719 -5.189 8.380 1.00 81.12 84 ALA A O 1
ATOM 619 N N . ILE A 1 85 ? -13.508 -5.413 8.032 1.00 75.19 85 ILE A N 1
ATOM 620 C CA . ILE A 1 85 ? -13.221 -6.108 9.295 1.00 75.19 85 ILE A CA 1
ATOM 621 C C . ILE A 1 85 ? -13.459 -5.168 10.484 1.00 75.19 85 ILE A C 1
ATOM 623 O O . ILE A 1 85 ? -14.183 -5.535 11.409 1.00 75.19 85 ILE A O 1
ATOM 627 N N . ALA A 1 86 ? -12.929 -3.942 10.443 1.00 73.25 86 ALA A N 1
ATOM 628 C CA . ALA A 1 86 ? -13.122 -2.954 11.506 1.00 73.25 86 ALA A CA 1
ATOM 629 C C . ALA A 1 86 ? -14.611 -2.645 11.747 1.00 73.25 86 ALA A C 1
ATOM 631 O O . ALA A 1 86 ? -15.056 -2.603 12.895 1.00 73.25 86 ALA A O 1
ATOM 632 N N . ALA A 1 87 ? -15.401 -2.505 10.675 1.00 75.62 87 ALA A N 1
ATOM 633 C CA . ALA A 1 87 ? -16.846 -2.305 10.762 1.00 75.62 87 ALA A CA 1
ATOM 634 C C . ALA A 1 87 ? -17.566 -3.496 11.414 1.00 75.62 87 ALA A C 1
ATOM 636 O O . ALA A 1 87 ? -18.419 -3.303 12.278 1.00 75.62 87 ALA A O 1
ATOM 637 N N . LYS A 1 88 ? -17.205 -4.732 11.043 1.00 75.62 88 LYS A N 1
ATOM 638 C CA . LYS A 1 88 ? -17.802 -5.952 11.616 1.00 75.62 88 LYS A CA 1
ATOM 639 C C . LYS A 1 88 ? -17.483 -6.145 13.095 1.00 75.62 88 LYS A C 1
ATOM 641 O O . LYS A 1 88 ? -18.312 -6.689 13.815 1.00 75.62 88 LYS A O 1
ATOM 646 N N . LEU A 1 89 ? -16.310 -5.706 13.539 1.00 72.62 89 LEU A N 1
ATOM 647 C CA . LEU A 1 89 ? -15.878 -5.823 14.933 1.00 72.62 89 LEU A CA 1
ATOM 648 C C . LEU A 1 89 ? -16.344 -4.654 15.814 1.00 72.62 89 LEU A C 1
ATOM 650 O O . LEU A 1 89 ? -15.992 -4.605 16.989 1.00 72.62 89 LEU A O 1
ATOM 654 N N . GLY A 1 90 ? -17.101 -3.693 15.269 1.00 66.25 90 GLY A N 1
ATOM 655 C CA . GLY A 1 90 ? -17.497 -2.489 16.008 1.00 66.25 90 GLY A CA 1
ATOM 656 C C . GLY A 1 90 ? -16.315 -1.585 16.379 1.00 66.25 90 GLY A C 1
ATOM 657 O O . GLY A 1 90 ? -16.429 -0.761 17.280 1.00 66.25 90 GLY A O 1
ATOM 658 N N . LEU A 1 91 ? -15.179 -1.750 15.696 1.00 64.94 91 LEU A N 1
ATOM 659 C CA . LEU A 1 91 ? -13.966 -0.943 15.856 1.00 64.94 91 LEU A CA 1
ATOM 660 C C . LEU A 1 91 ? -13.953 0.265 14.912 1.00 64.94 91 LEU A C 1
ATOM 662 O O . LEU A 1 91 ? -13.072 1.117 15.007 1.00 64.94 91 LEU A O 1
ATOM 666 N N . ALA A 1 92 ? -14.900 0.322 13.973 1.00 55.75 92 ALA A N 1
ATOM 667 C CA . ALA A 1 92 ? -15.102 1.483 13.125 1.00 55.75 92 ALA A CA 1
ATOM 668 C C . ALA A 1 92 ? -15.647 2.647 13.969 1.00 55.75 92 ALA A C 1
ATOM 670 O O . ALA A 1 92 ? -16.766 2.575 14.475 1.00 55.75 92 ALA A O 1
ATOM 671 N N . ALA A 1 93 ? -14.825 3.687 14.117 1.00 45.59 93 ALA A N 1
ATOM 672 C CA . ALA A 1 93 ? -15.214 5.002 14.621 1.00 45.59 93 ALA A CA 1
ATOM 673 C C . ALA A 1 93 ? -15.707 5.894 13.475 1.00 45.59 93 ALA A C 1
ATOM 675 O O . ALA A 1 93 ? -15.113 5.805 12.372 1.00 45.59 93 ALA A O 1
#

Sequence (93 aa):
MSGTGAEDLNVDPVSVQQITSGLREAVAELREIGTGTGAVLGKGLSDLSMTGMEAGHHGLSVDFEDFCERWEWGVRALVQDANAIAAKLGLAA

Foldseek 3Di:
DDDLVLVVPPQDPVNLVVLLVVLVVVLVVVVVVFPDPQSPQQPRLLVVQDPCVRVVHRVVSVVSNVVSVCRSVVSNVSNVVSQVSCVSNVVRD

Secondary structure (DSSP, 8-state):
----TTTT----HHHHHHHHHHHHHHHHHHHHHSSSTTTTTTTTSGGG---TTTSSSHHHHHHHHHHHHHHHHHHHHHHHHHHHHHHHTT---

pLDDT: mean 72.64, std 13.5, range [39.69, 94.56]

Radius of gyration: 17.54 Å; chains: 1; bounding box: 46×33×42 Å